Protein AF-A0A6C0QDH9-F1 (afdb_monomer_lite)

Foldseek 3Di:
DCVVVVVVVVVVVVVLVVVLVVLLVVVCVVVPDDDDPDDPPDQDQQKWKFKWKQDPPGIDTDDPTHRDQLVRLLVQLVVLQVVLVVVVVQNVVSNVVSVVSNVPDQWDAGSNMIMGMDI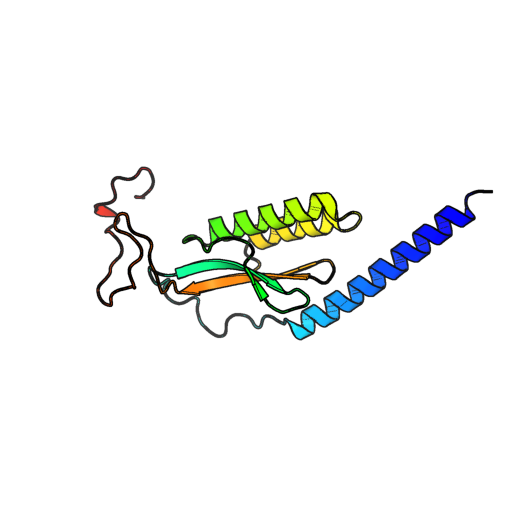DGDQWDQDPVGIDGDDPPDDPDDLVPDPPPPSHD

pLDDT: mean 81.95, std 14.79, range [45.47, 98.31]

Structure (mmCIF, N/CA/C/O backbone):
data_AF-A0A6C0QDH9-F1
#
_entry.id   AF-A0A6C0QDH9-F1
#
loop_
_atom_site.group_PDB
_atom_site.id
_atom_site.type_symbol
_atom_site.label_atom_id
_atom_site.label_alt_id
_atom_site.label_comp_id
_atom_site.label_asym_id
_atom_site.label_entity_id
_atom_site.label_seq_id
_atom_site.pdbx_PDB_ins_code
_atom_site.Cartn_x
_atom_site.Cartn_y
_atom_site.Cartn_z
_atom_site.occupancy
_atom_site.B_iso_or_equiv
_atom_site.auth_seq_id
_atom_site.auth_comp_id
_atom_site.auth_asym_id
_atom_site.auth_atom_id
_atom_site.pdbx_PDB_model_num
ATOM 1 N N . MET A 1 1 ? 24.620 2.710 -40.874 1.00 50.28 1 MET A N 1
ATOM 2 C CA . MET A 1 1 ? 25.331 2.417 -39.615 1.00 50.28 1 MET A CA 1
ATOM 3 C C . MET A 1 1 ? 24.454 2.975 -38.514 1.00 50.28 1 MET A C 1
ATOM 5 O O . MET A 1 1 ? 24.438 4.185 -38.382 1.00 50.28 1 MET A O 1
ATOM 9 N N . ASP A 1 2 ? 23.650 2.120 -37.876 1.00 56.81 2 ASP A N 1
ATOM 10 C CA . ASP A 1 2 ? 22.834 2.464 -36.686 1.00 56.81 2 ASP A CA 1
ATOM 11 C C . ASP A 1 2 ? 22.275 1.212 -35.965 1.00 56.81 2 ASP A C 1
ATOM 13 O O . ASP A 1 2 ? 21.846 1.272 -34.827 1.00 56.81 2 ASP A O 1
ATOM 17 N N . ALA A 1 3 ? 22.346 0.027 -36.591 1.00 56.72 3 ALA A N 1
ATOM 18 C CA . ALA A 1 3 ? 21.903 -1.227 -35.967 1.00 56.72 3 ALA A CA 1
ATOM 19 C C . ALA A 1 3 ? 22.731 -1.643 -34.732 1.00 56.72 3 ALA A C 1
ATOM 21 O O . ALA A 1 3 ? 22.207 -2.260 -33.817 1.00 56.72 3 ALA A O 1
ATOM 22 N N . SER A 1 4 ? 24.020 -1.281 -34.687 1.00 61.22 4 SER A N 1
ATOM 23 C CA . SER A 1 4 ? 24.917 -1.661 -33.585 1.00 61.22 4 SER A CA 1
ATOM 24 C C . SER A 1 4 ? 24.665 -0.868 -32.299 1.00 61.22 4 SER A C 1
ATOM 26 O O . SER A 1 4 ? 25.067 -1.331 -31.234 1.00 61.22 4 SER A O 1
ATOM 28 N N . SER A 1 5 ? 24.070 0.325 -32.393 1.00 61.38 5 SER A N 1
ATOM 29 C CA . SER A 1 5 ? 23.653 1.127 -31.239 1.00 61.38 5 SER A CA 1
ATOM 30 C C . SER A 1 5 ? 22.412 0.500 -30.618 1.00 61.38 5 SER A C 1
ATOM 32 O O . SER A 1 5 ? 22.443 0.164 -29.439 1.00 61.38 5 SER A O 1
ATOM 34 N N . ASP A 1 6 ? 21.371 0.276 -31.425 1.00 62.91 6 ASP A N 1
ATOM 35 C CA . ASP A 1 6 ? 20.101 -0.308 -30.976 1.00 62.91 6 ASP A CA 1
ATOM 36 C C . ASP A 1 6 ? 20.284 -1.706 -30.366 1.00 62.91 6 ASP A C 1
ATOM 38 O O . ASP A 1 6 ? 19.781 -1.956 -29.273 1.00 62.91 6 ASP A O 1
ATOM 42 N N . GLU A 1 7 ? 21.080 -2.586 -30.990 1.00 67.00 7 GLU A N 1
ATOM 43 C CA . GLU A 1 7 ? 21.392 -3.908 -30.419 1.00 67.00 7 GLU A CA 1
ATOM 44 C C . GLU A 1 7 ? 22.136 -3.806 -29.077 1.00 67.00 7 GLU A C 1
ATOM 46 O O . GLU A 1 7 ? 21.866 -4.580 -28.164 1.00 67.00 7 GLU A O 1
ATOM 51 N N . ALA A 1 8 ? 23.048 -2.842 -28.913 1.00 64.75 8 ALA A N 1
ATOM 52 C CA . ALA A 1 8 ? 23.787 -2.665 -27.662 1.00 64.75 8 ALA A CA 1
ATOM 53 C C . ALA A 1 8 ? 22.918 -2.088 -26.526 1.00 64.75 8 ALA A C 1
ATOM 55 O O . ALA A 1 8 ? 23.139 -2.423 -25.358 1.00 64.75 8 ALA A O 1
ATOM 56 N N . PHE A 1 9 ? 21.941 -1.231 -26.849 1.00 61.25 9 PHE A N 1
ATOM 57 C CA . PHE A 1 9 ? 20.958 -0.724 -25.886 1.00 61.25 9 PHE A CA 1
ATOM 58 C C . PHE A 1 9 ? 19.989 -1.824 -25.433 1.00 61.25 9 PHE A C 1
ATOM 60 O O . PHE A 1 9 ? 19.694 -1.903 -24.239 1.00 61.25 9 PHE A O 1
ATOM 67 N N . ASP A 1 10 ? 19.558 -2.697 -26.347 1.00 76.56 10 ASP A N 1
ATOM 68 C CA . ASP A 1 10 ? 18.675 -3.830 -26.039 1.00 76.56 10 ASP A CA 1
ATOM 69 C C . ASP A 1 10 ? 19.385 -4.867 -25.144 1.00 76.56 10 ASP A C 1
ATOM 71 O O . ASP A 1 10 ? 18.854 -5.304 -24.122 1.00 76.56 10 ASP A O 1
ATOM 75 N N . ASP A 1 11 ? 20.661 -5.148 -25.425 1.00 81.50 11 ASP A N 1
ATOM 76 C CA . ASP A 1 11 ? 21.506 -6.020 -24.601 1.00 81.50 11 ASP A CA 1
ATOM 77 C C . ASP A 1 11 ? 21.704 -5.484 -23.170 1.00 81.50 11 ASP A C 1
ATOM 79 O O . ASP A 1 11 ? 21.718 -6.244 -22.196 1.00 81.50 11 ASP A O 1
ATOM 83 N N . ALA A 1 12 ? 21.870 -4.166 -23.021 1.00 81.56 12 ALA A N 1
ATOM 84 C CA . ALA A 1 12 ? 22.025 -3.521 -21.720 1.00 81.56 12 ALA A CA 1
ATOM 85 C C . ALA A 1 12 ? 20.714 -3.522 -20.914 1.00 81.56 12 ALA A C 1
ATOM 87 O O . ALA A 1 12 ? 20.740 -3.796 -19.710 1.00 81.56 12 ALA A O 1
ATOM 88 N N . ALA A 1 13 ? 19.576 -3.269 -21.568 1.00 80.06 13 ALA A N 1
ATOM 89 C CA . ALA A 1 13 ? 18.254 -3.361 -20.953 1.00 80.06 13 ALA A CA 1
ATOM 90 C C . ALA A 1 13 ? 17.944 -4.800 -20.508 1.00 80.06 13 ALA A C 1
ATOM 92 O O . ALA A 1 13 ? 17.537 -5.030 -19.368 1.00 80.06 13 ALA A O 1
ATOM 93 N N . ALA A 1 14 ? 18.246 -5.792 -21.350 1.00 82.50 14 ALA A N 1
ATOM 94 C CA . ALA A 1 14 ? 18.071 -7.202 -21.020 1.00 82.50 14 ALA A CA 1
ATOM 95 C C . ALA A 1 14 ? 18.898 -7.625 -19.793 1.00 82.50 14 ALA A C 1
ATOM 97 O O . ALA A 1 14 ? 18.387 -8.311 -18.904 1.00 82.50 14 ALA A O 1
ATOM 98 N N . ARG A 1 15 ? 20.161 -7.185 -19.694 1.00 87.12 15 ARG A N 1
ATOM 99 C CA . ARG A 1 15 ? 21.010 -7.456 -18.518 1.00 87.12 15 ARG A CA 1
ATOM 100 C C . ARG A 1 15 ? 20.450 -6.821 -17.250 1.00 87.12 15 ARG A C 1
ATOM 102 O O . ARG A 1 15 ? 20.359 -7.504 -16.234 1.00 87.12 15 ARG A O 1
ATOM 109 N N . ARG A 1 16 ? 20.008 -5.563 -17.325 1.00 84.44 16 ARG A N 1
ATOM 110 C CA . ARG A 1 16 ? 19.364 -4.866 -16.202 1.00 84.44 16 ARG A CA 1
ATOM 111 C C . ARG A 1 16 ? 18.116 -5.613 -15.721 1.00 84.44 16 ARG A C 1
ATOM 113 O O . ARG A 1 16 ? 17.951 -5.806 -14.521 1.00 84.44 16 ARG A O 1
ATOM 120 N N . LEU A 1 17 ? 17.263 -6.080 -16.632 1.00 85.06 17 LEU A N 1
ATOM 121 C CA . LEU A 1 17 ? 16.069 -6.853 -16.274 1.00 85.06 17 LEU A CA 1
ATOM 122 C C . LEU A 1 17 ? 16.411 -8.177 -15.575 1.00 85.06 17 LEU A C 1
ATOM 124 O O . LEU A 1 17 ? 15.707 -8.571 -14.645 1.00 85.06 17 LEU A O 1
ATOM 128 N N . LEU A 1 18 ? 17.491 -8.849 -15.985 1.00 88.50 18 LEU A N 1
ATOM 129 C CA . LEU A 1 18 ? 17.973 -10.065 -15.323 1.00 88.50 18 LEU A CA 1
ATOM 130 C C . LEU A 1 18 ? 18.513 -9.781 -13.916 1.00 88.50 18 LEU A C 1
ATOM 132 O O . LEU A 1 18 ? 18.217 -10.537 -12.991 1.00 88.50 18 LEU A O 1
ATOM 136 N N . GLU A 1 19 ? 19.273 -8.699 -13.743 1.00 90.69 19 GLU A N 1
ATOM 137 C CA . GLU A 1 19 ? 19.784 -8.270 -12.436 1.00 90.69 19 GLU A CA 1
ATOM 138 C C . GLU A 1 19 ? 18.639 -7.934 -11.475 1.00 90.69 19 GLU A C 1
ATOM 140 O O . GLU A 1 19 ? 18.595 -8.473 -10.368 1.00 90.69 19 GLU A O 1
ATOM 145 N N . VAL A 1 20 ? 17.656 -7.149 -11.930 1.00 90.62 20 VAL A N 1
ATOM 146 C CA . VAL A 1 20 ? 16.447 -6.843 -11.149 1.00 90.62 20 VAL A CA 1
ATOM 147 C C . VAL A 1 20 ? 15.670 -8.117 -10.831 1.00 90.62 20 VAL A C 1
ATOM 149 O O . VAL A 1 20 ? 15.256 -8.317 -9.694 1.00 90.62 20 VAL A O 1
ATOM 152 N N . GLY A 1 21 ? 15.497 -9.018 -11.802 1.00 89.50 21 GLY A N 1
ATOM 153 C CA . GLY A 1 21 ? 14.807 -10.290 -11.585 1.00 89.50 21 GLY A CA 1
ATOM 154 C C . GLY A 1 21 ? 15.477 -11.148 -10.509 1.00 89.50 21 GLY A C 1
ATOM 155 O O . GLY A 1 21 ? 14.790 -11.712 -9.658 1.00 89.50 21 GLY A O 1
ATOM 156 N N . LYS A 1 22 ? 16.814 -11.199 -10.502 1.00 91.75 22 LYS A N 1
ATOM 157 C CA . LYS A 1 22 ? 17.581 -11.877 -9.455 1.00 91.75 22 LYS A CA 1
ATOM 158 C C . LYS A 1 22 ? 17.388 -11.201 -8.097 1.00 91.75 22 LYS A C 1
ATOM 160 O O . LYS A 1 22 ? 1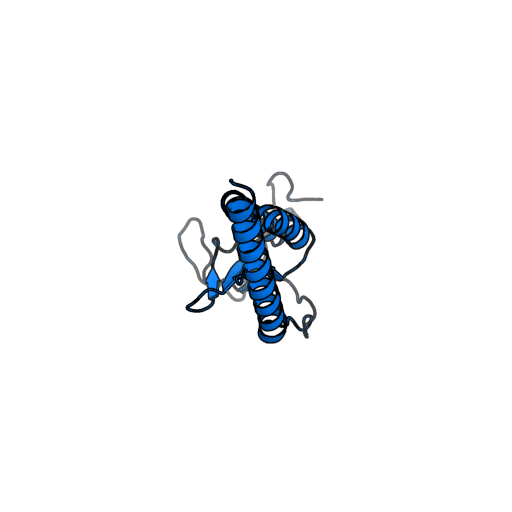7.147 -11.895 -7.113 1.00 91.75 22 LYS A O 1
ATOM 165 N N . ARG A 1 23 ? 17.454 -9.868 -8.041 1.00 92.50 23 ARG A N 1
ATOM 166 C CA . ARG A 1 23 ? 17.269 -9.124 -6.790 1.00 92.50 23 ARG A CA 1
ATOM 167 C C . ARG A 1 23 ? 15.875 -9.325 -6.204 1.00 92.50 23 ARG A C 1
ATOM 169 O O . ARG A 1 23 ? 15.733 -9.497 -5.001 1.00 92.50 23 ARG A O 1
ATOM 176 N N . GLU A 1 24 ? 14.845 -9.349 -7.041 1.00 92.12 24 GLU A N 1
ATOM 177 C CA . GLU A 1 24 ? 13.482 -9.630 -6.590 1.00 92.12 24 GLU A CA 1
ATOM 178 C C . GLU A 1 24 ? 13.333 -11.033 -6.001 1.00 92.12 24 GLU A C 1
ATOM 180 O O . GLU A 1 24 ? 12.572 -11.204 -5.056 1.00 92.12 24 GLU A O 1
ATOM 185 N N . GLU A 1 25 ? 14.044 -12.027 -6.533 1.00 91.12 25 GLU A N 1
ATOM 186 C CA . GLU A 1 25 ? 14.047 -13.375 -5.961 1.00 91.12 25 GLU A CA 1
ATOM 187 C C . GLU A 1 25 ? 14.722 -13.403 -4.587 1.00 91.12 25 GLU A C 1
ATOM 189 O O . GLU A 1 25 ? 14.185 -13.976 -3.644 1.00 91.12 25 GLU A O 1
ATOM 194 N N . GLU A 1 26 ? 15.849 -12.704 -4.439 1.00 92.94 26 GLU A N 1
ATOM 195 C CA . GLU A 1 26 ? 16.498 -12.527 -3.136 1.00 92.94 26 GLU A CA 1
ATOM 196 C C . GLU A 1 26 ? 15.558 -11.846 -2.129 1.00 92.94 26 GLU A C 1
ATOM 198 O O . GLU A 1 26 ? 15.458 -12.283 -0.985 1.00 92.94 26 GLU A O 1
ATOM 203 N N . LEU A 1 27 ? 14.814 -10.822 -2.562 1.00 92.31 27 LEU A N 1
ATOM 204 C CA . LEU A 1 27 ? 13.820 -10.146 -1.727 1.00 92.31 27 LEU A CA 1
ATOM 205 C C . LEU A 1 27 ? 12.629 -11.046 -1.376 1.00 92.31 27 LEU A C 1
ATOM 207 O O . LEU A 1 27 ? 12.074 -10.902 -0.290 1.00 92.31 27 LEU A O 1
ATOM 211 N N . ARG A 1 28 ? 12.214 -11.971 -2.253 1.00 90.62 28 ARG A N 1
ATOM 212 C CA . ARG A 1 28 ? 11.149 -12.944 -1.936 1.00 90.62 28 ARG A CA 1
ATOM 213 C C . ARG A 1 28 ? 11.566 -13.885 -0.814 1.00 90.62 28 ARG A C 1
ATOM 215 O O . ARG A 1 28 ? 10.738 -14.192 0.039 1.00 90.62 28 ARG A O 1
ATOM 222 N N . GLU A 1 29 ? 12.827 -14.302 -0.804 1.00 91.31 29 GLU A N 1
ATOM 223 C CA . GLU A 1 29 ? 13.384 -15.117 0.276 1.00 91.31 29 GLU A CA 1
ATOM 224 C C . GLU A 1 29 ? 13.573 -14.298 1.563 1.00 91.31 29 GLU A C 1
ATOM 226 O O . GLU A 1 29 ? 13.198 -14.752 2.642 1.00 91.31 29 GLU A O 1
ATOM 231 N N . GLU A 1 30 ? 14.094 -13.071 1.462 1.00 92.06 30 GLU A N 1
ATOM 232 C CA . GLU A 1 30 ? 14.331 -12.182 2.610 1.00 92.06 30 GLU A CA 1
ATOM 233 C C . GLU A 1 30 ? 13.025 -11.735 3.291 1.00 92.06 30 GLU A C 1
ATOM 235 O O . GLU A 1 30 ? 12.914 -11.752 4.517 1.00 92.06 30 GLU A O 1
ATOM 240 N N . PHE A 1 31 ? 12.017 -11.362 2.499 1.00 89.00 31 PHE A N 1
ATOM 241 C CA . PHE A 1 31 ? 10.724 -10.849 2.960 1.00 89.00 31 PHE A CA 1
ATOM 242 C C . PHE A 1 31 ? 9.603 -11.873 2.817 1.00 89.00 31 PHE A C 1
ATOM 244 O O . PHE A 1 31 ? 8.444 -11.497 2.600 1.00 89.00 31 PHE A O 1
ATOM 251 N N . ARG A 1 32 ? 9.934 -13.161 2.932 1.00 85.75 32 ARG A N 1
ATOM 252 C CA . ARG A 1 32 ? 8.958 -14.245 2.885 1.00 85.75 32 ARG A CA 1
ATOM 253 C C . ARG A 1 32 ? 7.816 -13.967 3.862 1.00 85.75 32 ARG A C 1
ATOM 255 O O . ARG A 1 32 ? 8.032 -13.737 5.051 1.00 85.75 32 ARG A O 1
ATOM 262 N N . VAL A 1 33 ? 6.593 -13.967 3.341 1.00 73.88 33 VAL A N 1
ATOM 263 C CA . VAL A 1 33 ? 5.383 -13.899 4.159 1.00 73.88 33 VAL A CA 1
ATOM 264 C C . VAL A 1 33 ? 4.969 -15.334 4.424 1.00 73.88 33 VAL A C 1
ATOM 266 O O . VAL A 1 33 ? 4.397 -15.992 3.556 1.00 73.88 33 VAL A O 1
ATOM 269 N N . ASP A 1 34 ? 5.292 -15.840 5.607 1.00 67.75 34 ASP A N 1
ATOM 270 C CA . ASP A 1 34 ? 4.608 -17.028 6.091 1.00 67.75 34 ASP A CA 1
ATOM 271 C C . ASP A 1 34 ? 3.157 -16.610 6.364 1.00 67.75 34 ASP A C 1
ATOM 273 O O . ASP A 1 34 ? 2.905 -15.587 7.008 1.00 67.75 34 ASP A O 1
ATOM 277 N N . GLY A 1 35 ? 2.199 -17.334 5.769 1.00 57.06 35 GLY A N 1
ATOM 278 C CA . GLY A 1 35 ? 0.770 -17.070 5.961 1.00 57.06 35 GLY A CA 1
ATOM 279 C C . GLY A 1 35 ? 0.458 -16.939 7.454 1.00 57.06 35 GLY A C 1
ATOM 280 O O . GLY A 1 35 ? 1.172 -17.522 8.271 1.00 57.06 35 GLY A O 1
ATOM 281 N N . PRO A 1 36 ? -0.555 -16.149 7.836 1.00 51.75 36 PRO A N 1
ATOM 282 C CA . PRO A 1 36 ? -0.677 -15.716 9.217 1.00 51.75 36 PRO A CA 1
ATOM 283 C C . PRO A 1 36 ? -0.743 -16.936 10.150 1.00 51.75 36 PRO A C 1
ATOM 285 O O . PRO A 1 36 ? -1.631 -17.774 10.016 1.00 51.75 36 PRO A O 1
ATOM 288 N N . GLU A 1 37 ? 0.194 -17.038 11.104 1.00 48.00 37 GLU A N 1
ATOM 289 C CA . GLU A 1 37 ? 0.145 -18.058 12.172 1.00 48.00 37 GLU A CA 1
ATOM 290 C C . GLU A 1 37 ? -1.093 -17.887 13.070 1.00 48.00 37 GLU A C 1
ATOM 292 O O . GLU A 1 37 ? -1.436 -18.761 13.865 1.00 48.00 37 GLU A O 1
ATOM 297 N N . TRP A 1 38 ? -1.773 -16.750 12.942 1.00 48.00 38 TRP A N 1
ATOM 298 C CA . TRP A 1 38 ? -2.922 -16.358 13.728 1.00 48.00 38 TRP A CA 1
ATOM 299 C C . TRP A 1 38 ? -4.150 -16.226 12.829 1.00 48.00 38 TRP A C 1
ATOM 301 O O . TRP A 1 38 ? -4.081 -15.620 11.760 1.00 48.00 38 TRP A O 1
ATOM 311 N N . GLU A 1 39 ? -5.297 -16.752 13.261 1.00 51.97 39 GLU A N 1
ATOM 312 C CA . GLU A 1 39 ? -6.574 -16.378 12.648 1.00 51.97 39 GLU A CA 1
ATOM 313 C C . GLU A 1 39 ? -6.658 -14.847 12.590 1.00 51.97 39 GLU A C 1
ATOM 315 O O . GLU A 1 39 ? -6.209 -14.169 13.519 1.00 51.97 39 GLU A O 1
ATOM 320 N N . ARG A 1 40 ? -7.211 -14.290 11.500 1.00 54.59 40 ARG A N 1
ATOM 321 C CA . ARG A 1 40 ? -7.600 -12.873 11.421 1.00 54.59 40 ARG A CA 1
ATOM 322 C C . ARG A 1 40 ? -8.542 -12.595 12.590 1.00 54.59 40 ARG A C 1
ATOM 324 O O . ARG A 1 40 ? -9.750 -12.772 12.497 1.00 54.59 40 ARG A O 1
ATOM 331 N N . THR A 1 41 ? -7.970 -12.248 13.728 1.00 50.59 41 THR A N 1
ATOM 332 C CA . THR A 1 41 ? -8.715 -12.167 14.976 1.00 50.59 41 THR A CA 1
ATOM 333 C C . THR A 1 41 ? -9.561 -10.927 14.924 1.00 50.59 41 THR A C 1
ATOM 335 O O . THR A 1 41 ? -9.191 -9.966 14.233 1.00 50.59 41 THR A O 1
ATOM 338 N N . SER A 1 42 ? -10.671 -10.981 15.662 1.00 55.19 42 SER A N 1
ATOM 339 C CA . SER A 1 42 ? -11.658 -9.916 15.809 1.00 55.19 42 SER A CA 1
ATOM 340 C C . SER A 1 42 ? -11.025 -8.541 15.620 1.00 55.19 42 SER A C 1
ATOM 342 O O . SER A 1 42 ? -10.080 -8.162 16.326 1.00 55.19 42 SER A O 1
ATOM 344 N N . VAL A 1 43 ? -11.506 -7.824 14.610 1.00 61.44 43 VAL A N 1
ATOM 345 C CA . VAL A 1 43 ? -11.071 -6.465 14.313 1.00 61.44 43 VAL A CA 1
ATOM 346 C C . VAL A 1 43 ? -11.395 -5.619 15.545 1.00 61.44 43 VAL A C 1
ATOM 348 O O . VAL A 1 43 ? -12.552 -5.453 15.903 1.00 61.44 43 VAL A O 1
ATOM 351 N N . SER A 1 44 ? -10.364 -5.156 16.256 1.00 66.75 44 SER A N 1
ATOM 352 C CA . SER A 1 44 ? -10.534 -4.136 17.296 1.00 66.75 44 SER A CA 1
ATOM 353 C C . SER A 1 44 ? -11.056 -2.865 16.628 1.00 66.75 44 SER A C 1
ATOM 355 O O . SER A 1 44 ? -10.587 -2.550 15.534 1.00 66.75 44 SER A O 1
ATOM 357 N N . HIS A 1 45 ? -11.930 -2.101 17.290 1.00 68.00 45 HIS A N 1
ATOM 358 C CA . HIS A 1 45 ? -12.420 -0.802 16.794 1.00 68.00 45 HIS A CA 1
ATOM 359 C C . HIS A 1 45 ? -11.294 0.218 16.521 1.00 68.00 45 HIS A C 1
ATOM 361 O O . HIS A 1 45 ? -11.519 1.245 15.891 1.00 68.00 45 HIS A O 1
ATOM 367 N N . TYR A 1 46 ? -10.071 -0.065 16.985 1.00 76.06 46 TYR A N 1
ATOM 368 C CA . TYR A 1 46 ? -8.860 0.731 16.745 1.00 76.06 46 TYR A CA 1
ATOM 369 C C . TYR A 1 46 ? -7.960 0.170 15.658 1.00 76.06 46 TYR A C 1
ATOM 371 O O . TYR A 1 46 ? -6.814 0.591 15.515 1.00 76.06 46 TYR A O 1
ATOM 379 N N . THR A 1 47 ? -8.437 -0.827 14.928 1.00 83.69 47 THR A N 1
ATOM 380 C CA . THR A 1 47 ? -7.696 -1.368 13.803 1.00 83.69 47 THR A CA 1
ATOM 381 C C . THR A 1 47 ? -7.736 -0.359 12.666 1.00 83.69 47 THR A C 1
ATOM 383 O O . THR A 1 47 ? -8.806 0.067 12.244 1.00 83.69 47 THR A O 1
ATOM 386 N N . ALA A 1 48 ? -6.564 -0.016 12.151 1.00 87.94 48 ALA A N 1
ATOM 387 C CA . ALA A 1 48 ? -6.422 0.689 10.892 1.00 87.94 48 ALA A CA 1
ATOM 388 C C . ALA A 1 48 ? -5.461 -0.075 9.978 1.00 87.94 48 ALA A C 1
ATOM 390 O O . ALA A 1 48 ? -4.722 -0.965 10.406 1.00 87.94 48 ALA A O 1
ATOM 391 N N . TYR A 1 49 ? -5.476 0.289 8.708 1.00 92.25 49 TYR A N 1
ATOM 392 C CA . TYR A 1 49 ? -4.718 -0.346 7.649 1.00 92.25 49 TYR A CA 1
ATOM 393 C C . TYR A 1 49 ? -3.865 0.705 6.957 1.00 92.25 49 TYR A C 1
ATOM 395 O O . TYR A 1 49 ? -4.310 1.820 6.689 1.00 92.25 49 TYR A O 1
ATOM 403 N N . ALA A 1 50 ? -2.617 0.357 6.684 1.00 94.50 50 ALA A N 1
ATOM 404 C CA . ALA A 1 50 ? -1.697 1.196 5.935 1.00 94.50 50 ALA A CA 1
ATOM 405 C C . ALA A 1 50 ? -0.906 0.333 4.956 1.00 94.50 50 ALA A C 1
ATOM 407 O O . ALA A 1 50 ? -0.843 -0.888 5.102 1.00 94.50 50 ALA A O 1
ATOM 408 N N . ALA A 1 51 ? -0.258 0.972 3.989 1.00 96.88 51 ALA A N 1
ATOM 409 C CA . ALA A 1 51 ? 0.782 0.327 3.209 1.00 96.88 51 ALA A CA 1
ATOM 410 C C . ALA A 1 51 ? 2.157 0.876 3.580 1.00 96.88 51 ALA A C 1
ATOM 412 O O . ALA A 1 51 ? 2.344 2.082 3.776 1.00 96.88 51 ALA A O 1
ATOM 413 N N . MET A 1 52 ? 3.124 -0.028 3.631 1.00 96.38 52 MET A N 1
ATOM 414 C CA . MET A 1 52 ? 4.524 0.258 3.888 1.00 96.38 52 MET A CA 1
ATOM 415 C C . MET A 1 52 ? 5.341 -0.095 2.649 1.00 96.38 52 MET A C 1
ATOM 417 O O . MET A 1 52 ? 5.049 -1.076 1.967 1.00 96.38 52 MET A O 1
ATOM 421 N N . ILE A 1 53 ? 6.377 0.688 2.377 1.00 96.38 53 ILE A N 1
ATOM 422 C CA . ILE A 1 53 ? 7.435 0.354 1.427 1.00 96.38 53 ILE A CA 1
ATOM 423 C C . ILE A 1 53 ? 8.727 0.093 2.196 1.00 96.38 53 ILE A C 1
ATOM 425 O O . ILE A 1 53 ? 9.020 0.819 3.147 1.00 96.38 53 ILE A O 1
ATOM 429 N N . HIS A 1 54 ? 9.480 -0.931 1.813 1.00 94.25 54 HIS A N 1
ATOM 430 C CA . HIS A 1 54 ? 10.847 -1.123 2.279 1.00 94.25 54 HIS A CA 1
ATOM 431 C C . HIS A 1 54 ? 11.819 -0.565 1.238 1.00 94.25 54 HIS A C 1
ATOM 433 O O . HIS A 1 54 ? 11.891 -1.088 0.129 1.00 94.25 54 HIS A O 1
ATOM 439 N N . GLU A 1 55 ? 12.554 0.480 1.614 1.00 82.75 55 GLU A N 1
ATOM 440 C CA . GLU A 1 55 ? 13.591 1.135 0.803 1.00 82.75 55 GLU A CA 1
ATOM 441 C C . GLU A 1 55 ? 14.937 1.138 1.563 1.00 82.75 55 GLU A C 1
ATOM 443 O O . GLU A 1 55 ? 15.026 0.620 2.682 1.00 82.75 55 GLU A O 1
ATOM 448 N N . GLU A 1 56 ? 16.007 1.689 0.974 1.00 72.69 56 GLU A N 1
ATOM 449 C CA . GLU A 1 56 ? 17.333 1.804 1.610 1.00 72.69 56 GLU A CA 1
ATOM 450 C C . GLU A 1 56 ? 17.271 2.664 2.891 1.00 72.69 56 GLU A C 1
ATOM 452 O O . GLU A 1 56 ? 17.466 3.877 2.875 1.00 72.69 56 GLU A O 1
ATOM 457 N N . GLY A 1 57 ? 16.959 2.042 4.027 1.00 75.62 57 GLY A N 1
ATOM 458 C CA . GLY A 1 57 ? 16.727 2.732 5.302 1.00 75.62 57 GLY A CA 1
ATOM 459 C C . GLY A 1 57 ? 15.632 2.101 6.159 1.00 75.62 57 GLY A C 1
ATOM 460 O O . GLY A 1 57 ? 15.510 2.443 7.335 1.00 75.62 57 GLY A O 1
ATOM 461 N N . GLY A 1 58 ? 14.880 1.151 5.598 1.00 88.88 58 GLY A N 1
ATOM 462 C CA . GLY A 1 58 ? 13.872 0.372 6.300 1.00 88.88 58 GLY A CA 1
ATOM 463 C C . GLY A 1 58 ? 12.462 0.648 5.794 1.00 88.88 58 GLY A C 1
ATOM 464 O O . GLY A 1 58 ? 12.240 1.070 4.660 1.00 88.88 58 GLY A O 1
ATOM 465 N N . TRP A 1 59 ? 11.489 0.374 6.658 1.00 94.94 59 TRP A N 1
ATOM 466 C CA . TRP A 1 59 ? 10.077 0.507 6.331 1.00 94.94 59 TRP A CA 1
ATOM 467 C C . TRP A 1 59 ? 9.591 1.948 6.477 1.00 94.94 59 TRP A C 1
ATOM 469 O O . TRP A 1 59 ? 9.755 2.569 7.528 1.00 94.94 59 TRP A O 1
ATOM 479 N N . ARG A 1 60 ? 8.901 2.445 5.452 1.00 94.56 60 ARG A N 1
ATOM 480 C CA . ARG A 1 60 ? 8.248 3.754 5.443 1.00 94.56 60 ARG A CA 1
ATOM 481 C C . ARG A 1 60 ? 6.779 3.627 5.064 1.00 94.56 60 ARG A C 1
ATOM 483 O O . ARG A 1 60 ? 6.428 2.945 4.107 1.00 94.56 60 ARG A O 1
ATOM 490 N N . GLN A 1 61 ? 5.922 4.340 5.786 1.00 94.50 61 GLN A N 1
ATOM 491 C CA . GLN A 1 61 ? 4.492 4.418 5.498 1.00 94.50 61 GLN A CA 1
ATOM 492 C C . GLN A 1 61 ? 4.216 5.251 4.235 1.00 94.50 61 GLN A C 1
ATOM 494 O O . GLN A 1 61 ? 4.814 6.311 4.031 1.00 94.50 61 GLN A O 1
ATOM 499 N N . LEU A 1 62 ? 3.318 4.762 3.378 1.00 95.50 62 LEU A N 1
ATOM 500 C CA . LEU A 1 62 ? 2.986 5.388 2.094 1.00 95.50 62 LEU A CA 1
ATOM 501 C C . LEU A 1 62 ? 1.847 6.407 2.195 1.00 95.50 62 LEU A C 1
ATOM 503 O O . LEU A 1 62 ? 1.886 7.424 1.507 1.00 95.50 62 LEU A O 1
ATOM 507 N N . PHE A 1 63 ? 0.863 6.147 3.053 1.00 94.50 63 PHE A N 1
ATOM 508 C CA . PHE A 1 63 ? -0.318 6.987 3.269 1.00 94.50 63 PHE A CA 1
ATOM 509 C C . PHE A 1 63 ? -0.817 6.850 4.718 1.00 94.50 63 PHE A C 1
ATOM 511 O O . PHE A 1 63 ? -0.488 5.850 5.362 1.00 94.50 63 PHE A O 1
ATOM 518 N N . PRO A 1 64 ? -1.562 7.831 5.269 1.00 91.12 64 PRO A N 1
ATOM 519 C CA . PRO A 1 64 ? -2.132 7.748 6.618 1.00 91.12 64 PRO A CA 1
ATOM 520 C C . PRO A 1 64 ? -2.940 6.464 6.819 1.00 91.12 64 PRO A C 1
ATOM 522 O O . PRO A 1 64 ? -3.643 6.050 5.912 1.00 91.12 64 PRO A O 1
ATOM 525 N N . ALA A 1 65 ? -2.860 5.836 7.992 1.00 90.19 65 ALA A N 1
ATOM 526 C CA . ALA A 1 65 ? -3.622 4.615 8.232 1.00 90.19 65 ALA A CA 1
ATOM 527 C C . ALA A 1 65 ? -5.131 4.912 8.189 1.00 90.19 65 ALA A C 1
ATOM 529 O O . ALA A 1 65 ? -5.589 5.837 8.865 1.00 90.19 65 ALA A O 1
ATOM 530 N N . VAL A 1 66 ? -5.880 4.127 7.419 1.00 88.94 66 VAL A N 1
ATOM 531 C CA . VAL A 1 66 ? -7.331 4.268 7.228 1.00 88.94 66 VAL A CA 1
ATOM 532 C C . VAL A 1 66 ? -8.077 3.138 7.943 1.00 88.94 66 VAL A C 1
ATOM 534 O O . VAL A 1 66 ? -7.516 2.056 8.118 1.00 88.94 66 VAL A O 1
ATOM 537 N N . PRO A 1 67 ? -9.319 3.351 8.403 1.00 84.00 67 PRO A N 1
ATOM 538 C CA . PRO A 1 67 ? -10.030 2.349 9.201 1.00 84.00 67 PRO A CA 1
ATOM 539 C C . PRO A 1 67 ? -10.477 1.121 8.391 1.00 84.00 67 PRO A C 1
ATOM 541 O O . PRO A 1 67 ? -10.684 0.057 8.972 1.00 84.00 67 PRO A O 1
ATOM 544 N N . PHE A 1 68 ? -10.594 1.229 7.062 1.00 87.25 68 PHE A N 1
ATOM 545 C CA . PHE A 1 68 ? -11.124 0.162 6.211 1.00 87.25 68 PHE A CA 1
ATOM 546 C C . PHE A 1 68 ? -10.034 -0.504 5.366 1.00 87.25 68 PHE A C 1
ATOM 548 O O . PHE A 1 68 ? -9.281 0.162 4.658 1.00 87.25 68 PHE A O 1
ATOM 555 N N . GLU A 1 69 ? -9.967 -1.839 5.415 1.00 90.56 69 GLU A N 1
ATOM 556 C CA . GLU A 1 69 ? -8.970 -2.618 4.666 1.00 90.56 69 GLU A CA 1
ATOM 557 C C . GLU A 1 69 ? -9.123 -2.420 3.151 1.00 90.56 69 GLU A C 1
ATOM 559 O O . GLU A 1 69 ? -8.134 -2.218 2.452 1.00 90.56 69 GLU A O 1
ATOM 564 N N . GLU A 1 70 ? -10.361 -2.443 2.651 1.00 93.38 70 GLU A N 1
ATOM 565 C CA . GLU A 1 70 ? -10.667 -2.258 1.229 1.00 93.38 70 GLU A CA 1
ATOM 566 C C . GLU A 1 70 ? -10.198 -0.889 0.721 1.00 93.38 70 GLU A C 1
ATOM 568 O O . GLU A 1 70 ? -9.522 -0.813 -0.303 1.00 93.38 70 GLU A O 1
ATOM 573 N N . GLU A 1 71 ? -10.469 0.181 1.475 1.00 94.56 71 GLU A N 1
ATOM 574 C CA . GLU A 1 71 ? -10.000 1.534 1.154 1.00 94.56 71 GLU A CA 1
ATOM 575 C C . GLU A 1 71 ? -8.467 1.586 1.101 1.00 94.56 71 GLU A C 1
ATOM 577 O O . GLU A 1 71 ? -7.896 2.050 0.117 1.00 94.56 71 GLU A O 1
ATOM 582 N N . ALA A 1 72 ? -7.786 1.009 2.095 1.00 96.12 72 ALA A N 1
ATOM 583 C CA . ALA A 1 72 ? -6.325 0.976 2.129 1.00 96.12 72 ALA A CA 1
ATOM 584 C C . ALA A 1 72 ? -5.718 0.210 0.937 1.00 96.12 72 ALA A C 1
ATOM 586 O O . ALA A 1 72 ? -4.645 0.558 0.439 1.00 96.12 72 ALA A O 1
ATOM 587 N N . ARG A 1 73 ? -6.394 -0.846 0.468 1.00 97.69 73 ARG A N 1
ATOM 588 C CA . ARG A 1 73 ? -5.978 -1.614 -0.715 1.00 97.69 73 ARG A CA 1
ATOM 589 C C . ARG A 1 73 ? -6.157 -0.814 -2.000 1.00 97.69 73 ARG A C 1
ATOM 591 O O . ARG A 1 73 ? -5.254 -0.835 -2.838 1.00 97.69 73 ARG A O 1
ATOM 598 N N . LEU A 1 74 ? -7.269 -0.091 -2.138 1.00 98.12 74 LEU A N 1
ATOM 599 C CA . LEU A 1 74 ? -7.492 0.837 -3.252 1.00 98.12 74 LEU A CA 1
ATOM 600 C C . LEU A 1 74 ? -6.440 1.955 -3.255 1.00 98.12 74 LEU A C 1
ATOM 602 O O . LEU A 1 74 ? -5.875 2.260 -4.307 1.00 98.12 74 LEU A O 1
ATOM 606 N N . ASP A 1 75 ? -6.106 2.501 -2.085 1.00 97.94 75 ASP A N 1
ATOM 607 C CA . ASP A 1 75 ? -5.054 3.508 -1.932 1.00 97.94 75 ASP A CA 1
ATOM 608 C C . ASP A 1 75 ? -3.680 2.963 -2.343 1.00 97.94 75 ASP A C 1
ATOM 610 O O . ASP A 1 75 ? -2.959 3.609 -3.111 1.00 97.94 75 ASP A O 1
ATOM 614 N N . LEU A 1 76 ? -3.312 1.748 -1.915 1.00 98.19 76 LEU A N 1
ATOM 615 C CA . LEU A 1 76 ? -2.075 1.110 -2.375 1.00 98.19 76 LEU A CA 1
ATOM 616 C C . LEU A 1 76 ? -2.099 0.863 -3.891 1.00 98.19 76 LEU A C 1
ATOM 618 O O . LEU A 1 76 ? -1.108 1.140 -4.571 1.00 98.19 76 LEU A O 1
ATOM 622 N N . GLY A 1 77 ? -3.223 0.401 -4.441 1.00 98.25 77 GLY A N 1
ATOM 623 C CA . GLY A 1 77 ? -3.413 0.238 -5.881 1.00 98.25 77 GLY A CA 1
ATOM 624 C C . GLY A 1 77 ? -3.182 1.546 -6.643 1.00 98.25 77 GLY A C 1
ATOM 625 O O . GLY A 1 77 ? -2.423 1.582 -7.617 1.00 98.25 77 GLY A O 1
ATOM 626 N N . ALA A 1 78 ? -3.751 2.654 -6.166 1.00 98.06 78 ALA A N 1
ATOM 627 C CA . ALA A 1 78 ? -3.541 3.985 -6.731 1.00 98.06 78 ALA A CA 1
ATOM 628 C C . ALA A 1 78 ? -2.069 4.427 -6.647 1.00 98.06 78 ALA A C 1
ATOM 630 O O . ALA A 1 78 ? -1.511 4.911 -7.637 1.00 98.06 78 ALA A O 1
ATOM 631 N N . VAL A 1 79 ? -1.410 4.199 -5.507 1.00 97.00 79 VAL A N 1
ATOM 632 C CA . VAL A 1 79 ? 0.019 4.489 -5.311 1.00 97.00 79 VAL A CA 1
ATOM 633 C C . VAL A 1 79 ? 0.897 3.709 -6.295 1.00 97.00 79 VAL A C 1
ATOM 635 O O . VAL A 1 79 ? 1.831 4.274 -6.873 1.00 97.00 79 VAL A O 1
ATOM 638 N N . LEU A 1 80 ? 0.603 2.426 -6.512 1.00 97.62 80 LEU A N 1
ATOM 639 C CA . LEU A 1 80 ? 1.332 1.582 -7.459 1.00 97.62 80 LEU A CA 1
ATOM 640 C C . LEU A 1 80 ? 1.122 2.052 -8.901 1.00 97.62 80 LEU A C 1
ATOM 642 O O . LEU A 1 80 ? 2.094 2.162 -9.647 1.00 97.62 80 LEU A O 1
ATOM 646 N N . ARG A 1 81 ? -0.108 2.409 -9.292 1.00 97.56 81 ARG A N 1
ATOM 647 C CA . ARG A 1 81 ? -0.382 2.967 -10.629 1.00 97.56 81 ARG A CA 1
ATOM 648 C C . ARG A 1 81 ? 0.336 4.301 -10.853 1.00 97.56 81 ARG A C 1
ATOM 650 O O . ARG A 1 81 ? 0.926 4.494 -11.915 1.00 97.56 81 ARG A O 1
ATOM 657 N N . ALA A 1 82 ? 0.352 5.184 -9.852 1.00 96.19 82 ALA A N 1
ATOM 658 C CA . ALA A 1 82 ? 1.064 6.459 -9.922 1.00 96.19 82 ALA A CA 1
ATOM 659 C C . ALA A 1 82 ? 2.582 6.270 -10.087 1.00 96.19 82 ALA A C 1
ATOM 661 O O . ALA A 1 82 ? 3.197 6.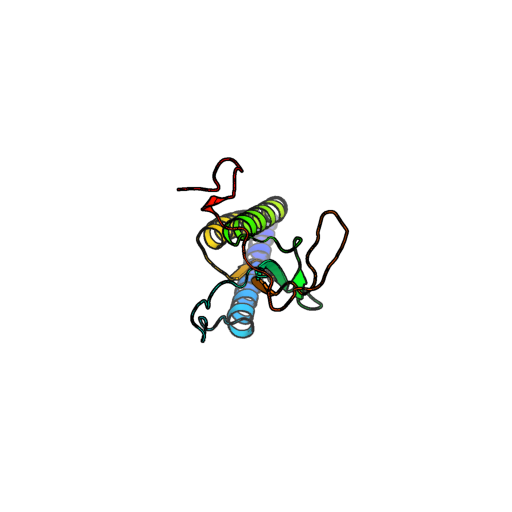935 -10.919 1.00 96.19 82 ALA A O 1
ATOM 662 N N . ARG A 1 83 ? 3.189 5.319 -9.361 1.00 93.94 83 ARG A N 1
ATOM 663 C CA . ARG A 1 83 ? 4.598 4.936 -9.577 1.00 93.94 83 ARG A CA 1
ATOM 664 C C . ARG A 1 83 ? 4.819 4.344 -10.968 1.00 93.94 83 ARG A C 1
ATOM 666 O O . ARG A 1 83 ? 5.756 4.736 -11.660 1.00 93.94 83 ARG A O 1
ATOM 673 N N . GLY A 1 84 ? 3.927 3.456 -11.402 1.00 95.31 84 GLY A N 1
ATOM 674 C CA . GLY A 1 84 ? 3.977 2.808 -12.711 1.00 95.31 84 GLY A CA 1
ATOM 675 C C . GLY A 1 84 ? 4.004 3.787 -13.885 1.00 95.31 84 GLY A C 1
ATOM 676 O O . GLY A 1 84 ? 4.705 3.531 -14.862 1.00 95.31 84 GLY A O 1
ATOM 677 N N . ALA A 1 85 ? 3.328 4.935 -13.770 1.00 94.19 85 ALA A N 1
ATOM 678 C CA . ALA A 1 85 ? 3.316 5.981 -14.797 1.00 94.19 85 ALA A CA 1
ATOM 679 C C . ALA A 1 85 ? 4.714 6.542 -15.128 1.00 94.19 85 ALA A C 1
ATOM 681 O O . ALA A 1 85 ? 4.927 7.058 -16.225 1.00 94.19 85 ALA A O 1
ATOM 682 N N . HIS A 1 86 ? 5.673 6.416 -14.205 1.00 90.12 86 HIS A N 1
ATOM 683 C CA . HIS A 1 86 ? 7.049 6.891 -14.361 1.00 90.12 86 HIS A CA 1
ATOM 684 C C . HIS A 1 86 ? 8.086 5.756 -14.374 1.00 90.12 86 HIS A C 1
ATOM 686 O O . HIS A 1 86 ? 9.283 6.024 -14.419 1.00 90.12 86 HIS A O 1
ATOM 692 N N . ALA A 1 87 ? 7.650 4.491 -14.363 1.00 89.31 87 ALA A N 1
ATOM 693 C CA . ALA A 1 87 ? 8.520 3.332 -14.149 1.00 89.31 87 ALA A CA 1
ATOM 694 C C . ALA A 1 87 ? 9.109 2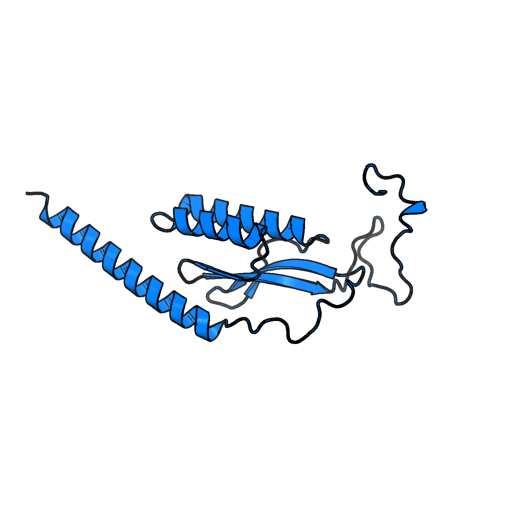.719 -15.438 1.00 89.31 87 ALA A C 1
ATOM 696 O O . ALA A 1 87 ? 9.696 1.637 -15.391 1.00 89.31 87 ALA A O 1
ATOM 697 N N . GLY A 1 88 ? 8.933 3.368 -16.595 1.00 88.88 88 GLY A N 1
ATOM 698 C CA . GLY A 1 88 ? 9.463 2.900 -17.879 1.00 88.88 88 GLY A CA 1
ATOM 699 C C . GLY A 1 88 ? 9.038 1.464 -18.202 1.00 88.88 88 GLY A C 1
ATOM 700 O O . GLY A 1 88 ? 7.848 1.148 -18.240 1.00 88.88 88 GLY A O 1
ATOM 701 N N . GLU A 1 89 ? 10.016 0.579 -18.392 1.00 87.19 89 GLU A N 1
ATOM 702 C CA . GLU A 1 89 ? 9.813 -0.847 -18.691 1.00 87.19 89 GLU A CA 1
ATOM 703 C C . GLU A 1 89 ? 9.038 -1.621 -17.602 1.00 87.19 89 GLU A C 1
ATOM 705 O O . GLU A 1 89 ? 8.415 -2.645 -17.890 1.00 87.19 89 GLU A O 1
ATOM 710 N N . PHE A 1 90 ? 8.983 -1.112 -16.364 1.00 90.31 90 PHE A N 1
ATOM 711 C CA . PHE A 1 90 ? 8.240 -1.730 -15.260 1.00 90.31 90 PHE A CA 1
ATOM 712 C C . PHE A 1 90 ? 6.769 -1.288 -15.178 1.00 90.31 90 PHE A C 1
ATOM 714 O O . PHE A 1 90 ? 6.023 -1.839 -14.366 1.00 90.31 90 PHE A O 1
ATOM 721 N N . ALA A 1 91 ? 6.301 -0.352 -16.014 1.00 93.12 91 ALA A N 1
ATOM 722 C CA . ALA A 1 91 ? 4.944 0.206 -15.929 1.00 93.12 91 ALA A CA 1
ATOM 723 C C . ALA A 1 91 ? 3.840 -0.872 -15.909 1.00 93.12 91 ALA A C 1
ATOM 725 O O . ALA A 1 91 ? 2.949 -0.857 -15.058 1.00 93.12 91 ALA A O 1
ATOM 726 N N . GLY A 1 92 ? 3.939 -1.875 -16.790 1.00 94.31 92 GLY A N 1
ATOM 727 C CA . GLY A 1 92 ? 2.979 -2.983 -16.835 1.00 94.31 92 GLY A CA 1
ATOM 728 C C . GLY A 1 92 ? 3.024 -3.894 -15.601 1.00 94.31 92 GLY A C 1
ATOM 729 O O . GLY A 1 92 ? 2.026 -4.534 -15.269 1.00 94.31 92 GLY A O 1
ATOM 730 N N . ARG A 1 93 ? 4.164 -3.956 -14.903 1.00 95.00 93 ARG A N 1
ATOM 731 C CA . ARG A 1 93 ? 4.325 -4.731 -13.664 1.00 95.00 93 ARG A CA 1
ATOM 732 C C . ARG A 1 93 ? 3.653 -4.026 -12.491 1.00 95.00 93 ARG A C 1
ATOM 734 O O . ARG A 1 93 ? 2.923 -4.680 -11.755 1.00 95.00 93 ARG A O 1
ATOM 741 N N . PHE A 1 94 ? 3.811 -2.707 -12.389 1.00 97.00 94 PHE A N 1
ATOM 742 C CA . PHE A 1 94 ? 3.082 -1.881 -11.423 1.00 97.00 94 PHE A CA 1
ATOM 743 C C . PHE A 1 94 ? 1.563 -1.971 -11.605 1.00 97.00 94 PHE A C 1
ATOM 745 O O . PHE A 1 94 ? 0.848 -2.120 -10.620 1.00 97.00 94 PHE A O 1
ATOM 752 N N . GLY A 1 95 ? 1.069 -1.961 -12.850 1.00 97.81 95 GLY A N 1
ATOM 753 C CA . GLY A 1 95 ? -0.358 -2.158 -13.131 1.00 97.81 95 GLY A CA 1
ATOM 754 C C . GLY A 1 95 ? -0.884 -3.504 -12.622 1.00 97.81 95 GLY A C 1
ATOM 755 O O . GLY A 1 95 ? -1.860 -3.544 -11.881 1.00 97.81 95 GLY A O 1
ATOM 756 N N . ARG A 1 96 ? -0.188 -4.609 -12.931 1.00 97.38 96 ARG A N 1
ATOM 757 C CA . ARG A 1 96 ? -0.572 -5.939 -12.422 1.00 97.38 96 ARG A CA 1
ATOM 758 C C . ARG A 1 96 ? -0.506 -6.029 -10.901 1.00 97.38 96 ARG A C 1
ATOM 760 O O . ARG A 1 96 ? -1.358 -6.677 -10.305 1.00 97.38 96 ARG A O 1
ATOM 767 N N . ALA A 1 97 ? 0.504 -5.409 -10.294 1.00 97.31 97 ALA A N 1
ATOM 768 C CA . ALA A 1 97 ? 0.652 -5.373 -8.849 1.00 97.31 97 ALA A CA 1
ATOM 769 C C . ALA A 1 97 ? -0.508 -4.627 -8.178 1.00 97.31 97 ALA A C 1
ATOM 771 O O . ALA A 1 97 ? -1.051 -5.126 -7.199 1.00 97.31 97 ALA A O 1
ATOM 772 N N . ALA A 1 98 ? -0.932 -3.491 -8.745 1.00 98.25 98 ALA A N 1
ATOM 773 C CA . ALA A 1 98 ? -2.112 -2.761 -8.286 1.00 98.25 98 ALA A CA 1
ATOM 774 C C . ALA A 1 98 ? -3.362 -3.654 -8.297 1.00 98.25 98 ALA A C 1
ATOM 776 O O . ALA A 1 98 ? -4.064 -3.754 -7.296 1.00 98.25 98 ALA A O 1
ATOM 777 N N . ASP A 1 99 ? -3.585 -4.386 -9.389 1.00 98.31 99 ASP A N 1
ATOM 778 C CA . ASP A 1 99 ? -4.767 -5.241 -9.505 1.00 98.31 99 ASP A CA 1
ATOM 779 C C . ASP A 1 99 ? -4.761 -6.417 -8.511 1.00 98.31 99 ASP A C 1
ATOM 781 O O . ASP A 1 99 ? -5.823 -6.891 -8.114 1.00 98.31 99 ASP A O 1
ATOM 785 N N . VAL A 1 100 ? -3.594 -6.959 -8.137 1.00 97.00 100 VAL A N 1
ATOM 786 C CA . VAL A 1 100 ? -3.533 -8.076 -7.173 1.00 97.00 100 VAL A CA 1
ATOM 787 C C . VAL A 1 100 ? -3.650 -7.612 -5.722 1.00 97.00 100 VAL A C 1
ATOM 789 O O . VAL A 1 100 ? -4.316 -8.297 -4.948 1.00 97.00 100 VAL A O 1
ATOM 792 N N . VAL A 1 101 ? -3.100 -6.448 -5.350 1.00 96.94 101 VAL A N 1
ATOM 793 C CA . VAL A 1 101 ? -3.262 -5.925 -3.977 1.00 96.94 101 VAL A CA 1
ATOM 794 C C . VAL A 1 101 ? -4.710 -5.531 -3.691 1.00 96.94 101 VAL A C 1
ATOM 796 O O . VAL A 1 101 ? -5.212 -5.803 -2.600 1.00 96.94 101 VAL A O 1
ATOM 799 N N . GLU A 1 102 ? -5.410 -4.993 -4.696 1.00 97.25 102 GLU A N 1
ATOM 800 C CA . GLU A 1 102 ? -6.850 -4.706 -4.642 1.00 97.25 102 GLU A CA 1
ATOM 801 C C . GLU A 1 102 ? -7.691 -5.981 -4.491 1.00 97.25 102 GLU A C 1
ATOM 803 O O . GLU A 1 102 ? -8.752 -5.954 -3.876 1.00 97.25 102 GLU A O 1
ATOM 808 N N . ARG A 1 103 ? -7.202 -7.123 -4.996 1.00 95.44 103 ARG A N 1
ATOM 809 C CA . ARG A 1 103 ? -7.855 -8.435 -4.852 1.00 95.44 103 ARG A CA 1
ATOM 810 C C . ARG A 1 103 ? -7.522 -9.172 -3.555 1.00 95.44 103 ARG A C 1
ATOM 812 O O . ARG A 1 103 ? -8.125 -10.215 -3.309 1.00 95.44 103 ARG A O 1
ATOM 819 N N . GLY A 1 104 ? -6.595 -8.663 -2.744 1.00 91.25 104 GLY A N 1
ATOM 820 C CA . GLY A 1 104 ? -6.297 -9.232 -1.428 1.00 91.25 104 GLY A CA 1
ATOM 821 C C . GLY A 1 104 ? -4.841 -9.617 -1.178 1.00 91.25 104 GLY A C 1
ATOM 822 O O . GLY A 1 104 ? -4.542 -10.050 -0.070 1.00 91.25 104 GLY A O 1
ATOM 823 N N . GLU A 1 105 ? -3.926 -9.447 -2.138 1.00 93.06 105 GLU A N 1
ATOM 824 C CA . GLU A 1 105 ? -2.505 -9.712 -1.877 1.00 93.06 105 GLU A CA 1
ATOM 825 C C . GLU A 1 105 ? -1.935 -8.698 -0.876 1.00 93.06 105 GLU A C 1
ATOM 827 O O . GLU A 1 105 ? -2.072 -7.484 -1.048 1.00 93.06 105 GLU A O 1
ATOM 832 N N . ASP A 1 106 ? -1.295 -9.194 0.182 1.00 92.31 106 ASP A N 1
ATOM 833 C CA . ASP A 1 106 ? -0.740 -8.354 1.250 1.00 92.31 106 ASP A CA 1
ATOM 834 C C . ASP A 1 106 ? 0.660 -7.836 0.932 1.00 92.31 106 ASP A C 1
ATOM 836 O O . ASP A 1 106 ? 1.115 -6.877 1.551 1.00 92.31 106 ASP A O 1
ATOM 840 N N . GLN A 1 107 ? 1.362 -8.450 -0.020 1.00 94.62 107 GLN A N 1
ATOM 841 C CA . GLN A 1 107 ? 2.714 -8.054 -0.382 1.00 94.62 107 GLN A CA 1
ATOM 842 C C . GLN A 1 107 ? 2.962 -8.188 -1.878 1.00 94.62 107 GLN A C 1
ATOM 844 O O . GLN A 1 107 ? 2.629 -9.198 -2.494 1.00 94.62 107 GLN A O 1
ATOM 849 N N . VAL A 1 108 ? 3.641 -7.194 -2.445 1.00 95.44 108 VAL A N 1
ATOM 850 C CA . VAL A 1 108 ? 4.172 -7.244 -3.810 1.00 95.44 108 VAL A CA 1
ATOM 851 C C . VAL A 1 108 ? 5.608 -6.734 -3.835 1.00 95.44 108 VAL A C 1
ATOM 853 O O . VAL A 1 108 ? 5.961 -5.804 -3.113 1.00 95.44 108 VAL A O 1
ATOM 856 N N . ILE A 1 109 ? 6.437 -7.356 -4.672 1.00 94.62 109 ILE A N 1
ATOM 857 C CA . ILE A 1 109 ? 7.838 -6.976 -4.885 1.00 94.62 109 ILE A CA 1
ATOM 858 C C . ILE A 1 109 ? 7.993 -6.570 -6.349 1.00 94.62 109 ILE A C 1
ATOM 860 O O . ILE A 1 109 ? 7.647 -7.348 -7.245 1.00 94.62 109 ILE A O 1
ATOM 864 N N . ILE A 1 110 ? 8.462 -5.347 -6.595 1.00 92.25 110 ILE A N 1
ATOM 865 C CA . ILE A 1 110 ? 8.554 -4.761 -7.937 1.00 92.25 110 ILE A CA 1
ATOM 866 C C . ILE A 1 110 ? 9.786 -3.873 -8.006 1.00 92.25 110 ILE A C 1
ATOM 868 O O . ILE A 1 110 ? 9.895 -2.945 -7.216 1.00 92.25 110 ILE A O 1
ATOM 872 N N . ALA A 1 111 ? 10.653 -4.098 -8.995 1.00 87.00 111 ALA A N 1
ATOM 873 C CA . ALA A 1 111 ? 11.790 -3.220 -9.270 1.00 87.00 111 ALA A CA 1
ATOM 874 C C . ALA A 1 111 ? 12.631 -2.941 -8.009 1.00 87.00 111 ALA A C 1
ATOM 876 O O . ALA A 1 111 ? 12.992 -1.802 -7.747 1.00 87.00 111 ALA A O 1
ATOM 877 N N . GLU A 1 112 ? 12.911 -4.004 -7.243 1.00 88.00 112 GLU A N 1
ATOM 878 C CA . GLU A 1 112 ? 13.714 -3.988 -6.006 1.00 88.00 112 GLU A CA 1
ATOM 879 C C . GLU A 1 112 ? 13.027 -3.380 -4.766 1.00 88.00 112 GLU A C 1
ATOM 881 O O . GLU A 1 112 ? 13.569 -3.481 -3.666 1.00 88.00 112 GLU A O 1
ATOM 886 N N . ASP A 1 113 ? 11.807 -2.856 -4.902 1.00 91.56 113 ASP A N 1
ATOM 887 C CA . ASP A 1 113 ? 10.995 -2.375 -3.782 1.00 91.56 113 ASP A CA 1
ATOM 888 C C . ASP A 1 113 ? 10.066 -3.475 -3.245 1.00 91.56 113 ASP A C 1
ATOM 890 O O . ASP A 1 113 ? 9.471 -4.246 -4.009 1.00 91.56 113 ASP A O 1
ATOM 894 N N . VAL A 1 114 ? 9.865 -3.495 -1.923 1.00 95.19 114 VAL A N 1
ATOM 895 C CA . VAL A 1 114 ? 8.858 -4.338 -1.256 1.00 95.19 114 VAL A CA 1
ATOM 896 C C . VAL A 1 114 ? 7.722 -3.458 -0.757 1.00 95.19 114 VAL A C 1
ATOM 898 O O . VAL A 1 114 ? 7.938 -2.576 0.070 1.00 95.19 114 VAL A O 1
ATOM 901 N N . PHE A 1 115 ? 6.503 -3.720 -1.217 1.00 96.19 115 PHE A N 1
ATOM 902 C CA . PHE A 1 115 ? 5.286 -3.059 -0.752 1.00 96.19 115 PHE A CA 1
ATO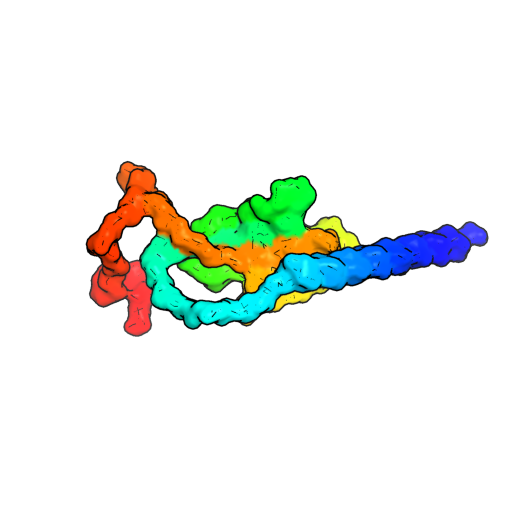M 903 C C . PHE A 1 115 ? 4.475 -4.038 0.082 1.00 96.19 115 PHE A C 1
ATOM 905 O O . PHE A 1 115 ? 4.288 -5.181 -0.334 1.00 96.19 115 PHE A O 1
ATOM 912 N N . ARG A 1 116 ? 3.973 -3.597 1.235 1.00 95.56 116 ARG A N 1
ATOM 913 C CA . ARG A 1 116 ? 3.240 -4.457 2.163 1.00 95.56 116 ARG A CA 1
ATOM 914 C C . ARG A 1 116 ? 2.044 -3.746 2.785 1.00 95.56 116 ARG A C 1
ATOM 916 O O . ARG A 1 116 ? 2.199 -2.665 3.348 1.00 95.56 116 ARG A O 1
ATOM 923 N N . MET A 1 117 ? 0.882 -4.386 2.736 1.00 94.62 117 MET A N 1
ATOM 924 C CA . MET A 1 117 ? -0.278 -4.047 3.551 1.00 94.62 117 MET A CA 1
ATOM 925 C C . MET A 1 117 ? -0.022 -4.450 4.998 1.00 94.62 117 MET A C 1
ATOM 927 O O . MET A 1 117 ? 0.400 -5.569 5.286 1.00 94.62 117 MET A O 1
ATOM 931 N N . VAL A 1 118 ? -0.278 -3.533 5.923 1.00 91.31 118 VAL A N 1
ATOM 932 C CA . VAL A 1 118 ? -0.116 -3.770 7.355 1.00 91.31 118 VAL A CA 1
ATOM 933 C C . VAL A 1 118 ? -1.387 -3.402 8.101 1.00 91.31 118 VAL A C 1
ATOM 935 O O . VAL A 1 118 ? -2.018 -2.380 7.832 1.00 91.31 118 VAL A O 1
ATOM 938 N N . ARG A 1 119 ? -1.729 -4.241 9.077 1.00 88.69 119 ARG A N 1
ATOM 939 C CA . ARG A 1 119 ? -2.714 -3.942 10.111 1.00 88.69 119 ARG A CA 1
ATOM 940 C C . ARG A 1 119 ? -1.992 -3.256 11.267 1.00 88.69 119 ARG A C 1
ATOM 942 O O . ARG A 1 119 ? -1.006 -3.790 11.773 1.00 88.69 119 ARG A O 1
ATOM 949 N N . VAL A 1 120 ? -2.479 -2.098 11.690 1.00 85.19 120 VAL A N 1
ATOM 950 C CA . VAL A 1 120 ? -1.937 -1.343 12.825 1.00 85.19 120 VAL A CA 1
ATOM 951 C C . VAL A 1 120 ? -3.020 -1.115 13.871 1.00 85.19 120 VAL A C 1
ATOM 953 O O . VAL A 1 120 ? -4.187 -0.911 13.541 1.00 85.19 120 VAL A O 1
ATOM 956 N N . GLU A 1 121 ? -2.634 -1.139 15.143 1.00 81.62 121 GLU A N 1
ATOM 957 C CA . GLU A 1 121 ? -3.507 -0.715 16.236 1.00 81.62 121 GLU A CA 1
ATOM 958 C C . GLU A 1 121 ? -3.284 0.773 16.516 1.00 81.62 121 GLU A C 1
ATOM 960 O O . GLU A 1 121 ? -2.169 1.213 16.812 1.00 81.62 121 GLU A O 1
ATOM 965 N N . GLN A 1 122 ? -4.346 1.567 16.409 1.00 74.62 122 GLN A N 1
ATOM 966 C CA . GLN A 1 122 ? -4.310 2.990 16.710 1.00 74.62 122 GLN A CA 1
ATOM 967 C C . GLN A 1 122 ? -4.264 3.204 18.225 1.00 74.62 122 GLN A C 1
ATOM 969 O O . GLN A 1 122 ? -5.186 2.852 18.953 1.00 74.62 122 GLN A O 1
ATOM 974 N N . THR A 1 123 ? -3.198 3.843 18.705 1.00 72.62 123 THR A N 1
ATOM 975 C CA . THR A 1 123 ? -3.048 4.250 20.114 1.00 72.62 123 THR A CA 1
ATOM 976 C C . THR A 1 123 ? -3.591 5.655 20.387 1.00 72.62 123 THR A C 1
ATOM 978 O O . THR A 1 123 ? -3.670 6.079 21.541 1.00 72.62 123 THR A O 1
ATOM 981 N N . VAL A 1 124 ? -3.981 6.376 19.330 1.00 72.19 124 VAL A N 1
ATOM 982 C CA . VAL A 1 124 ? -4.574 7.715 19.375 1.00 72.19 124 VAL A CA 1
ATOM 983 C C . VAL A 1 124 ? -5.699 7.795 18.344 1.00 72.19 124 VAL A C 1
ATOM 985 O O . VAL A 1 124 ? -5.482 7.547 17.162 1.00 72.19 124 VAL A O 1
ATOM 988 N N . ILE A 1 125 ? -6.888 8.177 18.798 1.00 70.88 125 ILE A N 1
ATOM 989 C CA . ILE A 1 125 ? -8.095 8.397 18.003 1.00 70.88 125 ILE A CA 1
ATOM 990 C C . ILE A 1 125 ? -8.264 9.899 17.823 1.00 70.88 125 ILE A C 1
ATOM 992 O O . ILE A 1 125 ? -8.200 10.660 18.794 1.00 70.88 125 ILE A O 1
ATOM 996 N N . MET A 1 126 ? -8.535 10.336 16.597 1.00 70.81 126 MET A N 1
ATOM 997 C CA . MET A 1 126 ? -8.903 11.723 16.351 1.00 70.81 126 MET A CA 1
ATOM 998 C C . MET A 1 126 ? -10.407 11.936 16.505 1.00 70.81 126 MET A C 1
ATOM 1000 O O . MET A 1 126 ? -11.200 11.396 15.745 1.00 70.81 126 MET A O 1
ATOM 1004 N N . THR A 1 127 ? -10.794 12.760 17.481 1.00 71.69 127 THR A N 1
ATOM 1005 C CA . THR A 1 127 ? -12.188 13.167 17.718 1.00 71.69 127 THR A CA 1
ATOM 1006 C C . THR A 1 127 ? -12.403 14.634 17.343 1.00 71.69 127 THR A C 1
ATOM 1008 O O . THR A 1 127 ? -11.443 15.388 17.167 1.00 71.69 127 THR A O 1
ATOM 1011 N N . SER A 1 128 ? -13.660 15.088 17.320 1.00 72.94 128 SER A N 1
ATOM 1012 C CA . SER A 1 128 ? -14.005 16.514 17.174 1.00 72.94 128 SER A CA 1
ATOM 1013 C C . SER A 1 128 ? -13.413 17.419 18.268 1.00 72.94 128 SER A C 1
ATOM 1015 O 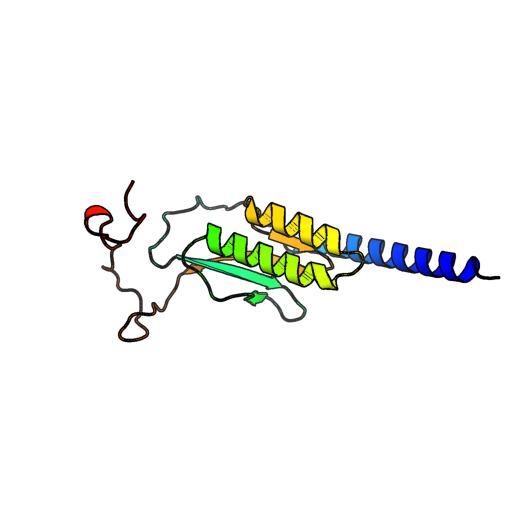O . SER A 1 128 ? -13.320 18.627 18.073 1.00 72.94 128 SER A O 1
ATOM 1017 N N . HIS A 1 129 ? -12.980 16.847 19.397 1.00 78.88 129 HIS A N 1
ATOM 1018 C CA . HIS A 1 129 ? -12.376 17.559 20.526 1.00 78.88 129 HIS A CA 1
ATOM 1019 C C . HIS A 1 129 ? -10.843 17.415 20.581 1.00 78.88 129 HIS A C 1
ATOM 1021 O O . HIS A 1 129 ? -10.221 17.898 21.526 1.00 78.88 129 HIS A O 1
ATOM 1027 N N . GLY A 1 130 ? -10.227 16.749 19.598 1.00 73.94 130 GLY A N 1
ATOM 1028 C CA . GLY A 1 130 ? -8.786 16.495 19.547 1.00 73.94 130 GLY A CA 1
ATOM 1029 C C . GLY A 1 130 ? -8.396 15.019 19.737 1.00 73.94 130 GLY A C 1
ATOM 1030 O O . GLY A 1 130 ? -9.274 14.148 19.789 1.00 73.94 130 GLY A O 1
ATOM 1031 N N . PRO A 1 131 ? -7.081 14.729 19.801 1.00 77.25 131 PRO A N 1
ATOM 1032 C CA . PRO A 1 131 ? -6.557 13.375 19.968 1.00 77.25 131 PRO A CA 1
ATOM 1033 C C . PRO A 1 131 ? -6.890 12.809 21.353 1.00 77.25 131 PRO A C 1
ATOM 1035 O O . PRO A 1 131 ? -6.687 13.476 22.368 1.00 77.25 131 PRO A O 1
ATOM 1038 N N . GLN A 1 132 ? -7.366 11.566 21.403 1.00 78.00 132 GLN A N 1
ATOM 1039 C CA . GLN A 1 132 ? -7.620 10.827 22.643 1.00 78.00 132 GLN A CA 1
ATOM 1040 C C . GLN A 1 132 ? -7.058 9.409 22.550 1.00 78.00 132 GLN A C 1
ATOM 1042 O O . GLN A 1 132 ? -7.041 8.817 21.479 1.00 78.00 132 GLN A O 1
ATOM 1047 N N . THR A 1 133 ? -6.602 8.846 23.666 1.00 77.44 133 THR A N 1
ATOM 1048 C CA . THR A 1 133 ? -6.216 7.429 23.719 1.00 77.44 133 THR A CA 1
ATOM 1049 C C . THR A 1 133 ? -7.460 6.533 23.751 1.00 77.44 133 THR A C 1
ATOM 1051 O O . THR A 1 133 ? -8.412 6.898 24.452 1.00 77.44 133 THR A O 1
ATOM 1054 N N . PRO A 1 134 ? -7.429 5.348 23.114 1.00 71.94 134 PRO A N 1
ATOM 1055 C CA . PRO A 1 134 ? -8.385 4.272 23.352 1.00 71.94 134 PRO A CA 1
ATOM 1056 C C . PRO A 1 134 ? -8.674 4.041 24.834 1.00 71.94 134 PRO A C 1
ATOM 1058 O O . PRO A 1 134 ? -7.747 3.979 25.649 1.00 71.94 134 PRO A O 1
ATOM 1061 N N . ARG A 1 135 ? -9.947 3.883 25.200 1.00 73.94 135 ARG A N 1
ATOM 1062 C CA . ARG A 1 135 ? -10.357 3.499 26.556 1.00 73.94 135 ARG A CA 1
ATOM 1063 C C . ARG A 1 135 ? -10.869 2.066 26.560 1.00 73.94 135 ARG A C 1
ATOM 1065 O O . ARG A 1 135 ? -11.511 1.608 25.623 1.00 73.94 135 ARG A O 1
ATOM 1072 N N . ALA A 1 136 ? -10.645 1.370 27.674 1.00 65.75 136 ALA A N 1
ATOM 1073 C CA . ALA A 1 136 ? -11.005 -0.041 27.852 1.00 65.75 136 ALA A CA 1
ATOM 1074 C C . ALA A 1 136 ? -12.519 -0.351 27.764 1.00 65.75 136 ALA A C 1
ATOM 1076 O O . ALA A 1 136 ? -12.899 -1.516 27.808 1.00 65.75 136 ALA A O 1
ATOM 1077 N N . GLY A 1 137 ? -13.383 0.666 27.685 1.00 68.06 137 GLY A N 1
ATOM 1078 C CA . GLY A 1 137 ? -14.838 0.518 27.585 1.00 68.06 137 GLY A CA 1
ATOM 1079 C C . GLY A 1 137 ? -15.449 1.162 26.344 1.00 68.06 137 GLY A C 1
ATOM 1080 O O . GLY A 1 137 ? -16.674 1.237 26.266 1.00 68.06 137 GLY A O 1
ATOM 1081 N N . ASP A 1 138 ? -14.626 1.649 25.419 1.00 72.50 138 ASP A N 1
ATOM 1082 C CA . ASP A 1 138 ? -15.113 2.185 24.155 1.00 72.50 138 ASP A CA 1
ATOM 1083 C C . ASP A 1 138 ? -15.723 1.043 23.331 1.00 72.50 138 ASP A C 1
ATOM 1085 O O . ASP A 1 138 ? -15.187 -0.066 23.269 1.00 72.50 138 ASP A O 1
ATOM 1089 N N . ARG A 1 139 ? -16.890 1.311 22.751 1.00 67.94 139 ARG A N 1
ATOM 1090 C CA . ARG A 1 139 ? -17.663 0.375 21.933 1.00 67.94 139 ARG A CA 1
ATOM 1091 C C . ARG A 1 139 ? -17.937 1.033 20.594 1.00 67.94 139 ARG A C 1
ATOM 1093 O O . ARG A 1 139 ? -18.030 2.261 20.534 1.00 67.94 139 ARG A O 1
ATOM 1100 N N . GLU A 1 140 ? -18.111 0.220 19.561 1.00 67.00 140 GLU A N 1
ATOM 1101 C CA . GLU A 1 140 ? -18.745 0.677 18.328 1.00 67.00 140 GLU A CA 1
ATOM 1102 C C . GLU A 1 140 ? -20.049 1.416 18.642 1.00 67.00 140 GLU A C 1
ATOM 1104 O O . GLU A 1 140 ? -20.785 1.078 19.581 1.00 67.00 140 GLU A O 1
ATOM 1109 N N . PHE A 1 141 ? -20.301 2.472 17.873 1.00 66.25 141 PHE A N 1
ATOM 1110 C CA . PHE A 1 141 ? -21.609 3.097 17.889 1.00 66.25 141 PHE A CA 1
ATOM 1111 C C . PHE A 1 141 ? -22.606 2.063 17.350 1.00 66.25 141 PHE A C 1
ATOM 1113 O O . PHE A 1 141 ? -22.315 1.481 16.311 1.00 66.25 141 PHE A O 1
ATOM 1120 N N . PRO A 1 142 ? -23.719 1.776 18.046 1.00 72.88 142 PRO A N 1
ATOM 1121 C CA . PRO A 1 142 ? -24.623 0.717 17.613 1.00 72.88 142 PRO A CA 1
ATOM 1122 C C . PRO A 1 142 ? -25.150 0.999 16.203 1.00 72.88 142 PRO A C 1
ATOM 1124 O O . PRO A 1 142 ? -25.715 2.072 15.990 1.00 72.88 142 PRO A O 1
ATOM 1127 N N . ASP A 1 143 ? -25.012 0.041 15.282 1.00 70.06 143 ASP A N 1
ATOM 1128 C CA . ASP A 1 143 ? -25.487 0.168 13.890 1.00 70.06 143 ASP A CA 1
ATOM 1129 C C . ASP A 1 143 ? -26.974 0.552 13.835 1.00 70.06 143 ASP A C 1
ATOM 1131 O O . ASP A 1 143 ? -27.395 1.397 13.054 1.00 70.06 143 ASP A O 1
ATOM 1135 N N . GLU A 1 144 ? -27.766 0.005 14.763 1.00 75.38 144 GLU A N 1
ATOM 1136 C CA . GLU A 1 144 ? -29.194 0.299 14.944 1.00 75.38 144 GLU A CA 1
ATOM 1137 C C . GLU A 1 144 ? -29.511 1.772 15.272 1.00 75.38 144 GLU A C 1
ATOM 1139 O O . GLU A 1 144 ? -30.668 2.186 15.190 1.00 75.38 144 GLU A O 1
ATOM 1144 N N . LEU A 1 145 ? -28.503 2.566 15.641 1.00 70.19 145 LEU A N 1
ATOM 1145 C CA . LEU A 1 145 ? -28.615 3.999 15.909 1.00 70.19 145 LEU A CA 1
ATOM 1146 C C . LEU A 1 145 ? -27.883 4.858 14.865 1.00 70.19 145 LEU A C 1
ATOM 1148 O O . LEU A 1 145 ? -27.947 6.087 14.960 1.00 70.19 145 LEU A O 1
ATOM 1152 N N . ASP A 1 146 ? -27.165 4.259 13.908 1.00 68.94 146 ASP A N 1
ATOM 1153 C CA . ASP A 1 146 ? -26.370 4.983 12.913 1.00 68.94 146 ASP A CA 1
ATOM 1154 C C . ASP A 1 146 ? -27.235 5.449 11.734 1.00 68.94 146 ASP A C 1
ATOM 1156 O O . ASP A 1 146 ? -27.511 4.724 10.784 1.00 68.94 146 ASP A O 1
ATOM 1160 N N . GLU A 1 147 ? -27.668 6.710 11.790 1.00 67.38 147 GLU A N 1
ATOM 1161 C CA . GLU A 1 147 ? -28.522 7.327 10.766 1.00 67.38 147 GLU A CA 1
ATOM 1162 C C . GLU A 1 147 ? -27.763 7.728 9.481 1.00 67.38 147 GLU A C 1
ATOM 1164 O O . GLU A 1 147 ? -28.344 8.343 8.577 1.00 67.38 147 GLU A O 1
ATOM 1169 N N . ARG A 1 148 ? -26.457 7.439 9.372 1.00 68.62 148 ARG A N 1
ATOM 1170 C CA . ARG A 1 148 ? -25.680 7.769 8.169 1.00 68.62 148 ARG A CA 1
ATOM 1171 C C . ARG A 1 148 ? -26.139 6.908 6.978 1.00 68.62 148 ARG A C 1
ATOM 1173 O O . ARG A 1 148 ? -26.339 5.703 7.129 1.00 68.62 148 ARG A O 1
ATOM 1180 N N . PRO A 1 149 ? -26.276 7.480 5.763 1.00 45.47 149 PRO A N 1
ATOM 1181 C CA . PRO A 1 149 ? -26.704 6.713 4.594 1.00 45.47 149 PRO A CA 1
ATOM 1182 C C . PRO A 1 149 ? -25.721 5.571 4.291 1.00 45.47 149 PRO A C 1
ATOM 1184 O O . PRO A 1 149 ? -24.560 5.838 3.989 1.00 45.47 149 PRO A O 1
ATOM 1187 N N . GLY A 1 150 ? -26.192 4.319 4.351 1.00 54.28 150 GLY A N 1
ATOM 1188 C CA . GLY A 1 150 ? -25.398 3.113 4.068 1.00 54.28 150 GLY A CA 1
ATOM 1189 C C . GLY A 1 150 ? -24.844 2.372 5.293 1.00 54.28 150 GLY A C 1
ATOM 1190 O O . GLY A 1 150 ? -24.103 1.415 5.107 1.00 54.28 150 GLY A O 1
ATOM 1191 N N . ALA A 1 151 ? -25.190 2.790 6.515 1.00 52.62 151 ALA A N 1
ATOM 1192 C CA . ALA A 1 151 ? -24.752 2.139 7.757 1.00 52.62 151 ALA A CA 1
ATOM 1193 C C . ALA A 1 151 ? -25.663 0.987 8.240 1.00 52.62 151 ALA A C 1
ATOM 1195 O O . ALA A 1 151 ? -25.382 0.381 9.267 1.00 52.62 151 ALA A O 1
ATOM 1196 N N . GLY A 1 152 ? -26.735 0.665 7.511 1.00 47.69 152 GLY A N 1
ATOM 1197 C CA . GLY A 1 152 ? -27.615 -0.462 7.821 1.00 47.69 152 GLY A CA 1
ATOM 1198 C C . GLY A 1 152 ? -27.886 -1.303 6.579 1.00 47.69 152 GLY A C 1
ATOM 1199 O O . GLY A 1 152 ? -28.267 -0.747 5.546 1.00 47.69 152 GLY A O 1
ATOM 1200 N N . ASP A 1 153 ? -27.681 -2.616 6.701 1.00 45.66 153 ASP A N 1
ATOM 1201 C CA . ASP A 1 153 ? -28.367 -3.620 5.874 1.00 45.66 153 ASP A CA 1
ATOM 1202 C C . ASP A 1 153 ? -29.880 -3.617 6.171 1.00 45.66 153 ASP A C 1
ATOM 1204 O O . ASP A 1 153 ? -30.261 -3.507 7.363 1.00 45.66 153 ASP A O 1
#

Sequence (153 aa):
MDASSDEAFDDAAARRLLEVGKREEELREEFRVDGPEWERTSVSHYTAYAAMIHEEGGWRQLFPAVPFEEEARLDLGAVLRARGAHAGEFAGRFGRAADVVERGEDQVIIAEDVFRMVRVEQTVIMTSHGPQTPRAGDREFPDELDERPGAGD

Radius of gyration: 20.92 Å; chains: 1; bounding box: 54×36×68 Å

Secondary structure (DSSP, 8-state):
--HHHHHHHHHHHHHHHHHHHHHHHHHHHHT--PPPSS------TTEEEEEEEEETTEEEESS--BS-HHHHHHHHHHHHHHHHTT-GGGHHHHHHHHHHHHTT-SEEEETTEEEEEEEEE-SSEEETTEEE---TT--PPPGGG--STTS--